Protein AF-A0A4Y2EJK3-F1 (afdb_monomer_lite)

Structure (mmCIF, N/CA/C/O backbone):
data_AF-A0A4Y2EJK3-F1
#
_entry.id   AF-A0A4Y2EJK3-F1
#
loop_
_atom_site.group_PDB
_atom_site.id
_atom_site.type_symbol
_atom_site.label_atom_id
_atom_site.label_alt_id
_atom_site.label_comp_id
_atom_site.label_asym_id
_atom_site.label_entity_id
_atom_site.label_seq_id
_atom_site.pdbx_PDB_ins_code
_atom_site.Cartn_x
_atom_site.Cartn_y
_atom_site.Cartn_z
_atom_site.occupancy
_atom_site.B_iso_or_equiv
_atom_site.auth_seq_id
_atom_site.auth_comp_id
_atom_site.auth_asym_id
_atom_site.auth_atom_id
_atom_site.pdbx_PDB_model_num
ATOM 1 N N . MET A 1 1 ? -15.244 -7.567 -2.218 1.00 48.88 1 MET A N 1
ATOM 2 C CA . MET A 1 1 ? -15.598 -6.592 -1.163 1.00 48.88 1 MET A CA 1
ATOM 3 C C . MET A 1 1 ? -14.413 -6.536 -0.211 1.00 48.88 1 MET A C 1
ATOM 5 O O . MET A 1 1 ? -14.140 -7.536 0.441 1.00 48.88 1 MET A O 1
ATOM 9 N N . ASP A 1 2 ? -13.637 -5.450 -0.197 1.00 51.59 2 ASP A N 1
ATOM 10 C CA . ASP A 1 2 ? -12.445 -5.372 0.660 1.00 51.59 2 ASP A CA 1
ATOM 11 C C . ASP A 1 2 ? -12.886 -5.246 2.121 1.00 51.59 2 ASP A C 1
ATOM 13 O O . ASP A 1 2 ? -13.127 -4.142 2.611 1.00 51.59 2 ASP A O 1
ATOM 17 N N . SER A 1 3 ? -12.986 -6.385 2.815 1.00 60.62 3 SER A N 1
ATOM 18 C CA . SER A 1 3 ? -13.378 -6.504 4.231 1.00 60.62 3 SER A CA 1
ATOM 19 C C . SER A 1 3 ? -12.653 -5.485 5.134 1.00 60.62 3 SER A C 1
ATOM 21 O O . SER A 1 3 ? -13.230 -4.924 6.064 1.00 60.62 3 SER A O 1
ATOM 23 N N . SER A 1 4 ? -11.418 -5.117 4.769 1.00 73.12 4 SER A N 1
ATOM 24 C CA . SER A 1 4 ? -10.610 -4.111 5.465 1.00 73.12 4 SER A CA 1
ATOM 25 C C . SER A 1 4 ? -11.166 -2.679 5.408 1.00 73.12 4 SER A C 1
ATOM 27 O O . SER A 1 4 ? -11.027 -1.959 6.391 1.00 73.12 4 SER A O 1
ATOM 29 N N . ARG A 1 5 ? -11.777 -2.229 4.300 1.00 77.31 5 ARG A N 1
ATOM 30 C CA . ARG A 1 5 ? -12.262 -0.834 4.174 1.00 77.31 5 ARG A CA 1
ATOM 31 C C . ARG A 1 5 ? -13.578 -0.627 4.918 1.00 77.31 5 ARG A C 1
ATOM 33 O O . ARG A 1 5 ? -13.772 0.407 5.552 1.00 77.31 5 ARG A O 1
ATOM 40 N N . SER A 1 6 ? -14.467 -1.618 4.871 1.00 82.44 6 SER A N 1
ATOM 41 C CA . SER A 1 6 ? -15.733 -1.591 5.611 1.00 82.44 6 SER A CA 1
ATOM 42 C C . SER A 1 6 ? -15.494 -1.624 7.121 1.00 82.44 6 SER A C 1
ATOM 44 O O . SER A 1 6 ? -16.088 -0.828 7.845 1.00 82.44 6 SER A O 1
ATOM 46 N N . ALA A 1 7 ? -14.553 -2.456 7.584 1.00 81.38 7 ALA A N 1
ATOM 47 C CA . ALA A 1 7 ? -14.157 -2.502 8.990 1.00 81.38 7 ALA A CA 1
ATOM 48 C C . ALA A 1 7 ? -13.570 -1.164 9.478 1.00 81.38 7 ALA A C 1
ATOM 50 O O . ALA A 1 7 ? -13.957 -0.673 10.534 1.00 81.38 7 ALA A O 1
ATOM 51 N N . GLN A 1 8 ? -12.700 -0.520 8.688 1.00 82.75 8 GLN A N 1
ATOM 52 C CA . GLN A 1 8 ? -12.149 0.798 9.036 1.00 82.75 8 GLN A CA 1
ATOM 53 C C . GLN A 1 8 ? -13.240 1.871 9.164 1.00 82.75 8 GLN A C 1
ATOM 55 O O . GLN A 1 8 ? -13.207 2.670 10.098 1.00 82.75 8 GLN A O 1
ATOM 60 N N . ARG A 1 9 ? -14.232 1.881 8.264 1.00 86.81 9 ARG A N 1
ATOM 61 C CA . ARG A 1 9 ? -15.357 2.831 8.339 1.00 86.81 9 ARG A CA 1
ATOM 62 C C . ARG A 1 9 ? -16.212 2.605 9.584 1.00 86.81 9 ARG A C 1
ATOM 64 O O . ARG A 1 9 ? -16.588 3.588 10.215 1.00 86.81 9 ARG A O 1
ATOM 71 N N . ALA A 1 10 ? -16.466 1.350 9.956 1.00 88.50 10 ALA A N 1
ATOM 72 C CA . ALA A 1 10 ? -17.215 1.019 11.167 1.00 88.50 10 ALA A CA 1
ATOM 73 C C . ALA A 1 10 ? -16.497 1.513 12.437 1.00 88.50 10 ALA A C 1
ATOM 75 O O . ALA A 1 10 ? -17.119 2.142 13.287 1.00 88.50 10 ALA A O 1
ATOM 76 N N . VAL A 1 11 ? -15.175 1.321 12.526 1.00 84.06 11 VAL A N 1
ATOM 77 C CA . VAL A 1 11 ? -14.361 1.800 13.660 1.00 84.06 11 VAL A CA 1
ATOM 78 C C . VAL A 1 11 ? -14.355 3.328 13.748 1.00 84.06 11 VAL A C 1
ATOM 80 O O . VAL A 1 11 ? -14.522 3.885 14.829 1.00 84.06 11 VAL A O 1
ATOM 83 N N . ILE A 1 12 ? -14.221 4.028 12.617 1.00 88.62 12 ILE A N 1
ATOM 84 C CA . ILE A 1 12 ? -14.267 5.500 12.592 1.00 88.62 12 ILE A CA 1
ATOM 85 C C . ILE A 1 12 ? -15.646 6.015 13.029 1.00 88.62 12 ILE A C 1
ATOM 87 O O . ILE A 1 12 ? -15.726 6.990 13.774 1.00 88.62 12 ILE A O 1
ATOM 91 N N . GLN A 1 13 ? -16.729 5.373 12.580 1.00 92.44 13 GLN A N 1
ATOM 92 C CA . GLN A 1 13 ? -18.092 5.736 12.980 1.00 92.44 13 GLN A CA 1
ATOM 93 C C . GLN A 1 13 ? -18.332 5.504 14.475 1.00 92.44 13 GLN A C 1
ATOM 95 O O . GLN A 1 13 ? -18.909 6.370 15.124 1.00 92.44 13 GLN A O 1
ATOM 100 N N . PHE A 1 14 ? -17.843 4.387 15.016 1.00 91.19 14 PHE A N 1
ATOM 101 C CA . PHE A 1 14 ? -17.929 4.063 16.438 1.00 91.19 14 PHE A CA 1
ATOM 102 C C . PHE A 1 14 ? -17.204 5.098 17.309 1.00 91.19 14 PHE A C 1
ATOM 104 O O . PHE A 1 14 ? -17.820 5.707 18.176 1.00 91.19 14 PHE A O 1
ATOM 111 N N . LEU A 1 15 ? -15.933 5.389 17.015 1.00 87.31 15 LEU A N 1
ATOM 112 C CA . LEU A 1 15 ? -15.144 6.352 17.795 1.00 87.31 15 LEU A CA 1
ATOM 113 C C . LEU A 1 15 ? -15.731 7.769 17.724 1.00 87.31 15 LEU A C 1
ATOM 115 O O . LEU A 1 15 ? -15.745 8.503 18.708 1.00 87.31 15 LEU A O 1
ATOM 119 N N . ARG A 1 16 ? -16.275 8.155 16.565 1.00 90.19 16 ARG A N 1
ATOM 120 C CA . ARG A 1 16 ? -16.970 9.437 16.423 1.00 90.19 16 ARG A CA 1
ATOM 121 C C . ARG A 1 16 ? -18.256 9.495 17.259 1.00 90.19 16 ARG A C 1
ATOM 123 O O . ARG A 1 16 ? -18.593 10.571 17.742 1.00 90.19 16 ARG A O 1
ATOM 130 N N . ALA A 1 17 ? -18.958 8.373 17.427 1.00 91.06 17 ALA A N 1
ATOM 131 C CA . ALA A 1 17 ? -20.147 8.274 18.276 1.00 91.06 17 ALA A CA 1
ATOM 132 C C . ALA A 1 17 ? -19.808 8.313 19.778 1.00 91.06 17 ALA A C 1
ATOM 134 O O . ALA A 1 17 ? -20.590 8.851 20.554 1.00 91.06 17 ALA A O 1
ATOM 135 N N . GLU A 1 18 ? -18.626 7.833 20.177 1.00 89.56 18 GLU A N 1
ATOM 136 C CA . GLU A 1 18 ? -18.089 7.987 21.541 1.00 89.56 18 GLU A CA 1
ATOM 137 C C . GLU A 1 18 ? -17.648 9.427 21.873 1.00 89.56 18 GLU A C 1
ATOM 139 O O . GLU A 1 18 ? -17.275 9.718 23.007 1.00 89.56 18 GLU A O 1
ATOM 144 N N . GLY A 1 19 ? -17.698 10.351 20.906 1.00 90.31 19 GLY A N 1
ATOM 145 C CA . GLY A 1 19 ? -17.304 11.749 21.098 1.00 90.31 19 GLY A CA 1
ATOM 146 C C . GLY A 1 19 ? -15.799 12.000 20.965 1.00 90.31 19 GLY A C 1
ATOM 147 O O . GLY A 1 19 ? -15.326 13.081 21.313 1.00 90.31 19 GLY A O 1
ATOM 148 N N . GLU A 1 20 ? -15.038 11.035 20.439 1.00 90.06 20 GLU A N 1
ATOM 149 C CA . GLU A 1 20 ? -13.602 11.193 20.205 1.00 90.06 20 GLU A CA 1
ATOM 150 C C . GLU A 1 20 ? -13.323 12.303 19.182 1.00 90.06 20 GLU A C 1
ATOM 152 O O . GLU A 1 20 ? -13.929 12.386 18.107 1.00 90.06 20 GLU A O 1
ATOM 157 N N . HIS A 1 21 ? -12.338 13.147 19.487 1.00 93.31 21 HIS A N 1
ATOM 158 C CA . HIS A 1 21 ? -11.915 14.199 18.572 1.00 93.31 21 HIS A CA 1
ATOM 159 C C . HIS A 1 21 ? -11.183 13.604 17.358 1.00 93.31 21 HIS A C 1
ATOM 161 O O . HIS A 1 21 ? -10.425 12.637 17.474 1.00 93.31 21 HIS A O 1
ATOM 167 N N . ALA A 1 22 ? -11.333 14.224 16.183 1.00 88.06 22 ALA A N 1
ATOM 168 C CA . ALA A 1 22 ? -10.779 13.716 14.923 1.00 88.06 22 ALA A CA 1
ATOM 169 C C . ALA A 1 22 ? -9.260 13.445 14.976 1.00 88.06 22 ALA A C 1
ATOM 171 O O . ALA A 1 22 ? -8.772 12.487 14.374 1.00 88.06 22 ALA A O 1
ATOM 172 N N . SER A 1 23 ? -8.510 14.248 15.739 1.00 90.06 23 SER A N 1
ATOM 173 C CA . SER A 1 23 ? -7.068 14.054 15.947 1.00 90.06 23 SER A CA 1
ATOM 174 C C . SER A 1 23 ? -6.735 12.777 16.726 1.00 90.06 23 SER A C 1
ATOM 176 O O . SER A 1 23 ? -5.717 12.139 16.450 1.00 90.06 23 SER A O 1
ATOM 178 N N . HIS A 1 24 ? -7.587 12.372 17.669 1.00 89.06 24 HIS A N 1
ATOM 179 C CA . HIS A 1 24 ? -7.398 11.150 18.446 1.00 89.06 24 HIS A CA 1
ATOM 180 C C . HIS A 1 24 ? -7.779 9.910 17.629 1.00 89.06 24 HIS A C 1
ATOM 182 O O . HIS A 1 24 ? -7.039 8.925 17.624 1.00 89.06 24 HIS A O 1
ATOM 188 N N . ILE A 1 25 ? -8.849 10.013 16.832 1.00 89.44 25 ILE A N 1
ATOM 189 C CA . ILE A 1 25 ? -9.244 8.983 15.861 1.00 89.44 25 ILE A CA 1
ATOM 190 C C . ILE A 1 25 ? -8.111 8.741 14.854 1.00 89.44 25 ILE A C 1
ATOM 192 O O . ILE A 1 25 ? -7.734 7.595 14.619 1.00 89.44 25 ILE A O 1
ATOM 196 N N . TYR A 1 26 ? -7.508 9.802 14.304 1.00 87.44 26 TYR A N 1
ATOM 197 C CA . TYR A 1 26 ? -6.370 9.677 13.387 1.00 87.44 26 TYR A CA 1
ATOM 198 C C . TYR A 1 26 ? -5.171 8.968 14.031 1.00 87.44 26 TYR A C 1
ATOM 200 O O . TYR A 1 26 ? -4.577 8.089 13.407 1.00 87.44 26 TYR A O 1
ATOM 208 N N . ARG A 1 27 ? -4.837 9.298 15.287 1.00 89.44 27 ARG A N 1
ATOM 209 C CA . ARG A 1 27 ? -3.726 8.667 16.017 1.00 89.44 27 ARG A CA 1
ATOM 210 C C . ARG A 1 27 ? -3.943 7.160 16.188 1.00 89.44 27 ARG A C 1
ATOM 212 O O .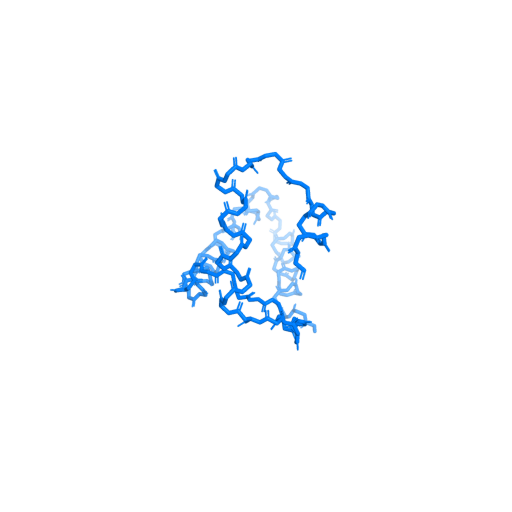 ARG A 1 27 ? -3.087 6.383 15.774 1.00 89.44 27 ARG A O 1
ATOM 219 N N . ARG A 1 28 ? -5.119 6.752 16.678 1.00 84.62 28 ARG A N 1
ATOM 220 C CA . ARG A 1 28 ? -5.479 5.333 16.851 1.00 84.62 28 ARG A CA 1
ATOM 221 C C . ARG A 1 28 ? -5.521 4.576 15.524 1.00 84.62 28 ARG A C 1
ATOM 223 O O . ARG A 1 28 ? -5.011 3.466 15.414 1.00 84.62 28 ARG A O 1
ATOM 230 N N . MET A 1 29 ? -6.079 5.188 14.480 1.00 85.81 29 MET A N 1
ATOM 231 C CA . MET A 1 29 ? -6.114 4.578 13.148 1.00 85.81 29 MET A CA 1
ATOM 232 C C . MET A 1 29 ? -4.710 4.395 12.563 1.00 85.81 29 MET A C 1
ATOM 234 O O . MET A 1 29 ? -4.435 3.374 11.927 1.00 85.81 29 MET A O 1
ATOM 238 N N . LYS A 1 30 ? -3.810 5.357 12.789 1.00 81.88 30 LYS A N 1
ATOM 239 C CA . LYS A 1 30 ? -2.415 5.298 12.346 1.00 81.88 30 LYS A CA 1
ATOM 240 C C . LYS A 1 30 ? -1.653 4.164 13.038 1.00 81.88 30 LYS A C 1
ATOM 242 O O . LYS A 1 30 ? -0.955 3.418 12.357 1.00 81.88 30 LYS A O 1
ATOM 247 N N . GLU A 1 31 ? -1.848 3.982 14.341 1.00 80.06 31 GLU A N 1
ATOM 248 C CA . GLU A 1 31 ? -1.242 2.892 15.122 1.00 80.06 31 GLU A CA 1
ATOM 249 C C . GLU A 1 31 ? -1.687 1.500 14.662 1.00 80.06 31 GLU A C 1
ATOM 251 O O . GLU A 1 31 ? -0.882 0.580 14.656 1.00 80.06 31 GLU A O 1
ATOM 256 N N . VAL A 1 32 ? -2.934 1.331 14.216 1.00 74.69 32 VAL A N 1
ATOM 257 C CA . VAL A 1 32 ? -3.424 0.037 13.698 1.00 74.69 32 VAL A CA 1
ATOM 258 C C . VAL A 1 32 ? -3.005 -0.194 12.241 1.00 74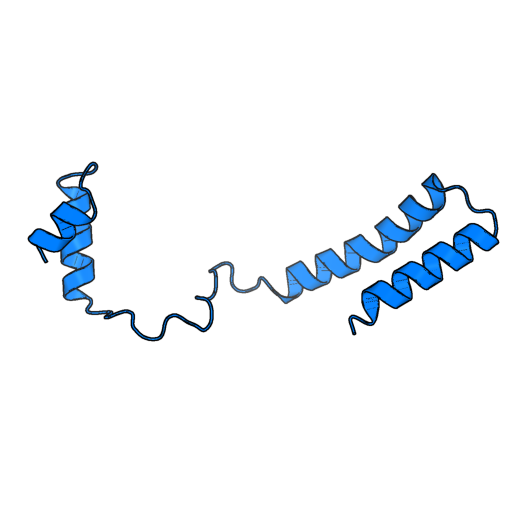.69 32 VAL A C 1
ATOM 260 O O . VAL A 1 32 ? -2.825 -1.331 11.798 1.00 74.69 32 VAL A O 1
ATOM 263 N N . THR A 1 33 ? -2.849 0.882 11.470 1.00 73.12 33 THR A N 1
ATOM 264 C CA . THR A 1 33 ? -2.548 0.787 10.037 1.00 73.12 33 THR A CA 1
ATOM 265 C C . THR A 1 33 ? -1.062 0.559 9.784 1.00 73.12 33 THR A C 1
ATOM 267 O O . THR A 1 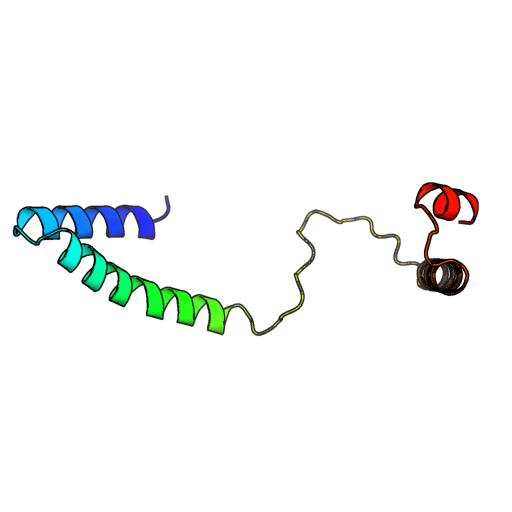33 ? -0.739 -0.285 8.953 1.00 73.12 33 THR A O 1
ATOM 270 N N . ILE A 1 34 ? -0.166 1.250 10.502 1.00 71.50 34 ILE A N 1
ATOM 271 C CA . ILE A 1 34 ? 1.287 1.195 10.262 1.00 71.50 34 ILE A CA 1
ATOM 272 C C . ILE A 1 34 ? 1.865 -0.214 10.448 1.00 71.50 34 ILE A C 1
ATOM 274 O O . ILE A 1 34 ? 2.442 -0.708 9.488 1.00 71.50 34 ILE A O 1
ATOM 278 N N . PRO A 1 35 ? 1.677 -0.920 11.578 1.00 75.69 35 PRO A N 1
ATOM 279 C CA . PRO A 1 35 ? 2.276 -2.239 11.783 1.00 75.69 35 PRO A CA 1
ATOM 280 C C . PRO A 1 35 ? 1.760 -3.263 10.775 1.00 75.69 35 PRO A C 1
ATOM 282 O O . PRO A 1 35 ? 2.519 -4.074 10.261 1.00 75.69 35 PRO A O 1
ATOM 285 N N . LYS A 1 36 ? 0.472 -3.187 10.422 1.00 71.00 36 LYS A N 1
ATOM 286 C CA . LYS A 1 36 ? -0.135 -4.060 9.413 1.00 71.00 36 LYS A CA 1
ATOM 287 C C . LYS A 1 36 ? 0.399 -3.779 8.007 1.00 71.00 36 LYS A C 1
ATOM 289 O O . LYS A 1 36 ? 0.515 -4.703 7.204 1.00 71.00 36 LYS A O 1
ATOM 294 N N . TRP A 1 37 ? 0.706 -2.520 7.696 1.00 70.56 37 TRP A N 1
ATOM 295 C CA . TRP A 1 37 ? 1.360 -2.136 6.447 1.00 70.56 37 TRP A CA 1
ATOM 296 C C . TRP A 1 37 ? 2.831 -2.558 6.430 1.00 70.56 37 TRP A C 1
ATOM 298 O O . TRP A 1 37 ? 3.249 -3.183 5.462 1.00 70.56 37 TRP A O 1
ATOM 308 N N . CYS A 1 38 ? 3.576 -2.299 7.508 1.00 73.94 38 CYS A N 1
ATOM 309 C CA . CYS A 1 38 ? 4.967 -2.716 7.693 1.00 73.94 38 CYS A CA 1
ATOM 310 C C . CYS A 1 38 ? 5.106 -4.231 7.565 1.00 73.94 38 CYS A C 1
ATOM 312 O O . CYS A 1 38 ? 5.892 -4.698 6.756 1.00 73.94 38 CYS A O 1
ATOM 314 N N . GLN A 1 39 ? 4.259 -5.002 8.246 1.00 71.56 39 GLN A N 1
ATOM 315 C CA . GLN A 1 39 ? 4.265 -6.455 8.147 1.00 71.56 39 GLN A CA 1
ATOM 316 C C . GLN A 1 39 ? 3.969 -6.919 6.718 1.00 71.56 39 GLN A C 1
ATOM 318 O O . GLN A 1 39 ? 4.668 -7.776 6.194 1.00 71.56 39 GLN A O 1
ATOM 323 N N . ARG A 1 40 ? 2.968 -6.350 6.035 1.00 67.94 40 ARG A N 1
ATOM 324 C CA . ARG A 1 40 ? 2.689 -6.697 4.627 1.00 67.94 40 ARG A CA 1
ATOM 325 C C . ARG A 1 40 ? 3.851 -6.360 3.699 1.00 67.94 40 ARG A C 1
ATOM 327 O O . ARG A 1 40 ? 4.123 -7.130 2.784 1.00 67.94 40 ARG A O 1
ATOM 334 N N . TYR A 1 41 ? 4.510 -5.234 3.942 1.00 63.88 41 TYR A N 1
ATOM 335 C CA . TYR A 1 41 ? 5.698 -4.821 3.211 1.00 63.88 41 TYR A CA 1
ATOM 336 C C . TYR A 1 41 ? 6.853 -5.806 3.452 1.00 63.88 41 TYR A C 1
ATOM 338 O O . TYR A 1 41 ? 7.408 -6.339 2.499 1.00 63.88 41 TYR A O 1
ATOM 346 N N . GLU A 1 42 ? 7.138 -6.147 4.708 1.00 70.81 42 GLU A N 1
ATOM 347 C CA . GLU A 1 42 ? 8.184 -7.099 5.105 1.00 70.81 42 GLU A CA 1
ATOM 348 C C . GLU A 1 42 ? 7.925 -8.522 4.586 1.00 70.81 42 GLU A C 1
ATOM 350 O O . GLU A 1 42 ? 8.841 -9.182 4.104 1.00 70.81 42 GLU A O 1
ATOM 355 N N . THR A 1 43 ? 6.673 -8.993 4.619 1.00 69.94 43 THR A N 1
ATOM 356 C CA . THR A 1 43 ? 6.319 -10.362 4.192 1.00 69.94 43 THR A CA 1
ATOM 357 C C . THR A 1 43 ? 6.237 -10.503 2.662 1.00 69.94 43 THR A C 1
ATOM 359 O O . THR A 1 43 ? 6.281 -11.616 2.146 1.00 69.94 43 THR A O 1
ATOM 362 N N . GLY A 1 44 ? 6.098 -9.394 1.923 1.00 63.97 44 GLY A N 1
ATOM 363 C CA . GLY A 1 44 ? 5.931 -9.369 0.463 1.00 63.97 44 GLY A CA 1
ATOM 364 C C . GLY A 1 44 ? 7.175 -8.971 -0.342 1.00 63.97 44 GLY A C 1
ATOM 365 O O . GLY A 1 44 ? 7.199 -9.208 -1.546 1.00 63.97 44 GLY A O 1
ATOM 366 N N . HIS A 1 45 ? 8.211 -8.403 0.289 1.00 60.03 45 HIS A N 1
ATOM 367 C CA . HIS A 1 45 ? 9.401 -7.855 -0.390 1.00 60.03 45 HIS A CA 1
ATOM 368 C C . HIS A 1 45 ? 10.697 -8.662 -0.195 1.00 60.03 45 HIS A C 1
ATOM 370 O O . HIS A 1 45 ? 11.793 -8.110 -0.248 1.00 60.03 45 HIS A O 1
ATOM 376 N N . VAL A 1 46 ? 10.623 -9.990 -0.059 1.00 57.84 46 VAL A N 1
ATOM 377 C CA . VAL A 1 46 ? 11.843 -10.829 -0.125 1.00 57.84 46 VAL A CA 1
ATOM 378 C C . VAL A 1 46 ? 12.462 -10.817 -1.538 1.00 57.84 46 VAL A C 1
ATOM 380 O O . VAL A 1 46 ? 13.620 -11.177 -1.723 1.00 57.84 46 VAL A O 1
ATOM 383 N N . ASN A 1 47 ? 11.720 -10.349 -2.549 1.00 61.69 47 ASN A N 1
ATOM 384 C CA . ASN A 1 47 ? 12.210 -10.169 -3.909 1.00 61.69 47 ASN A CA 1
ATOM 385 C C . ASN A 1 47 ? 12.002 -8.708 -4.345 1.00 61.69 47 ASN A C 1
ATOM 387 O O . ASN A 1 47 ? 10.894 -8.293 -4.664 1.00 61.69 47 ASN A O 1
ATOM 391 N N . ILE A 1 48 ? 13.079 -7.919 -4.310 1.00 57.66 48 ILE A N 1
ATOM 392 C CA . ILE A 1 48 ? 13.115 -6.486 -4.673 1.00 57.66 48 ILE A CA 1
ATOM 393 C C . ILE A 1 48 ? 12.984 -6.279 -6.195 1.00 57.66 48 ILE A C 1
ATOM 395 O O . ILE A 1 48 ? 12.821 -5.158 -6.667 1.00 57.66 48 ILE A O 1
ATOM 399 N N . LYS A 1 49 ? 13.047 -7.351 -6.990 1.00 69.12 49 LYS A N 1
ATOM 400 C CA . LYS A 1 49 ? 12.819 -7.265 -8.432 1.00 69.12 49 LYS A CA 1
ATOM 401 C C . LYS A 1 49 ? 11.323 -7.237 -8.717 1.00 69.12 49 LYS A C 1
ATOM 403 O O . LYS A 1 49 ? 10.608 -8.156 -8.321 1.00 69.12 49 LYS A O 1
ATOM 408 N N . ASP A 1 50 ? 10.888 -6.214 -9.447 1.00 65.81 50 ASP A N 1
ATOM 409 C CA . ASP A 1 50 ? 9.531 -6.128 -9.972 1.00 65.81 50 ASP A CA 1
ATOM 410 C C . ASP A 1 50 ? 9.221 -7.391 -10.781 1.00 65.81 50 ASP A C 1
ATOM 412 O O . ASP A 1 50 ? 9.889 -7.706 -11.771 1.00 65.81 50 ASP A O 1
ATOM 416 N N . TRP A 1 51 ? 8.220 -8.150 -10.336 1.00 61.75 51 TRP A N 1
ATOM 417 C CA . TRP A 1 51 ? 7.702 -9.259 -11.122 1.00 61.75 51 TRP A CA 1
ATOM 418 C C . TRP A 1 51 ? 7.110 -8.683 -12.413 1.00 61.75 51 TRP A C 1
ATOM 420 O O . TRP A 1 51 ? 6.315 -7.738 -12.333 1.00 61.75 51 TRP A O 1
ATOM 430 N N . PRO A 1 52 ? 7.455 -9.211 -13.601 1.00 60.44 52 PRO A N 1
ATOM 431 C CA . PRO A 1 52 ? 6.854 -8.723 -14.828 1.00 60.44 52 PRO A CA 1
ATOM 432 C C . PRO A 1 52 ? 5.337 -8.940 -14.737 1.00 60.44 52 PRO A C 1
ATOM 434 O O . PRO A 1 52 ? 4.893 -10.032 -14.366 1.00 60.44 52 PRO A O 1
ATOM 437 N N . PRO A 1 53 ? 4.515 -7.921 -15.032 1.00 62.53 53 PRO A N 1
ATOM 438 C CA . PRO A 1 53 ? 3.070 -8.058 -14.958 1.00 62.53 53 PRO A CA 1
ATOM 439 C C . PRO A 1 53 ? 2.618 -9.242 -15.829 1.00 62.53 53 PRO A C 1
ATOM 441 O O . PRO A 1 53 ? 3.212 -9.473 -16.888 1.00 62.53 53 PRO A O 1
ATOM 444 N N . PRO A 1 54 ? 1.571 -9.988 -15.425 1.00 61.34 54 PRO A N 1
ATOM 445 C CA . PRO A 1 54 ? 1.178 -11.277 -16.015 1.00 61.34 54 PRO A CA 1
ATOM 446 C C . PRO A 1 54 ? 0.676 -11.220 -17.479 1.00 61.34 54 PRO A C 1
ATOM 448 O O . PRO A 1 54 ? 0.009 -12.138 -17.943 1.00 61.34 54 PRO A O 1
ATOM 451 N N . GLY A 1 55 ? 0.997 -10.160 -18.227 1.00 63.88 55 GLY A N 1
ATOM 452 C CA . GLY A 1 55 ? 0.596 -9.917 -19.612 1.00 63.88 55 GLY A CA 1
ATOM 453 C C . GLY A 1 55 ? 1.732 -9.824 -20.642 1.00 63.88 55 GLY A C 1
ATOM 454 O O . GLY A 1 55 ? 1.446 -9.524 -21.796 1.00 63.88 55 GLY A O 1
ATOM 455 N N . GLN A 1 56 ? 3.003 -10.073 -20.301 1.00 60.06 56 GLN A N 1
ATOM 456 C CA . GLN A 1 56 ? 4.101 -10.065 -21.289 1.00 60.06 56 GLN A CA 1
ATOM 457 C C . GLN A 1 56 ? 4.434 -11.476 -21.798 1.00 60.06 56 GLN A C 1
ATOM 459 O O . GLN A 1 56 ? 5.478 -12.045 -21.504 1.00 60.06 56 GLN A O 1
ATOM 464 N N . SER A 1 57 ? 3.538 -12.046 -22.605 1.00 54.56 57 SER A N 1
ATOM 465 C CA . SER A 1 57 ? 3.689 -13.396 -23.179 1.00 54.56 57 SER A CA 1
ATOM 466 C C . SER A 1 57 ? 4.550 -13.460 -24.455 1.00 54.56 57 SER A C 1
ATOM 468 O O . SER A 1 57 ? 4.540 -14.477 -25.151 1.00 54.56 57 SER A O 1
ATOM 470 N N . ARG A 1 58 ? 5.297 -12.413 -24.825 1.00 62.81 58 ARG A N 1
ATOM 471 C CA . ARG A 1 58 ? 6.184 -12.509 -25.998 1.00 62.81 58 ARG A CA 1
ATOM 472 C C . ARG A 1 58 ? 7.386 -11.577 -25.927 1.00 62.81 58 ARG A C 1
ATOM 474 O O . ARG A 1 58 ? 7.579 -10.726 -26.787 1.00 62.81 58 ARG A O 1
ATOM 481 N N . VAL A 1 59 ? 8.211 -11.756 -24.903 1.00 60.44 59 VAL A N 1
ATOM 482 C CA . VAL A 1 59 ? 9.599 -11.298 -24.985 1.00 60.44 59 VAL A CA 1
ATOM 483 C C . VAL A 1 59 ? 10.329 -12.333 -25.838 1.00 60.44 59 VAL A C 1
ATOM 485 O O . VAL A 1 59 ? 10.468 -13.485 -25.436 1.00 60.44 59 VAL A O 1
ATOM 488 N N . VAL A 1 60 ? 10.720 -11.960 -27.058 1.00 60.47 60 VAL A N 1
ATOM 489 C CA . VAL A 1 60 ? 11.675 -12.748 -27.847 1.00 60.47 60 VAL A CA 1
ATOM 490 C C . VAL A 1 60 ? 13.024 -12.576 -27.158 1.00 60.47 60 VAL A C 1
ATOM 492 O O . VAL A 1 60 ? 13.790 -11.669 -27.465 1.00 60.47 60 VAL A O 1
ATOM 495 N N . THR A 1 61 ? 13.272 -13.398 -26.142 1.00 63.97 61 THR A N 1
ATOM 496 C CA . THR A 1 61 ? 14.497 -13.374 -25.338 1.00 63.97 61 THR A CA 1
ATOM 497 C C . THR A 1 61 ? 15.616 -14.112 -26.075 1.00 63.97 61 THR A C 1
ATOM 499 O O . THR A 1 61 ? 16.177 -15.080 -25.570 1.00 63.97 61 THR A O 1
ATOM 502 N N . ASN A 1 62 ? 15.937 -13.689 -27.299 1.00 76.06 62 ASN A N 1
ATOM 503 C CA . ASN A 1 62 ? 17.150 -14.154 -27.962 1.00 76.06 62 ASN A CA 1
ATOM 504 C C . ASN A 1 62 ? 18.321 -13.397 -27.330 1.00 76.06 62 ASN A C 1
ATOM 506 O O . ASN A 1 62 ? 18.471 -12.192 -27.526 1.00 76.06 62 ASN A O 1
ATOM 510 N N . SER A 1 63 ? 19.135 -14.097 -26.538 1.00 75.38 63 SER A N 1
ATOM 511 C CA . SER A 1 63 ? 20.294 -13.521 -25.841 1.00 75.38 63 SER A CA 1
ATOM 512 C C . SER A 1 63 ? 21.254 -12.802 -26.794 1.00 75.38 63 SER A C 1
ATOM 514 O O . SER A 1 63 ? 21.780 -11.754 -26.438 1.00 75.38 63 SER A O 1
ATOM 516 N N . ALA A 1 64 ? 21.400 -13.308 -28.022 1.00 80.00 64 ALA A N 1
ATOM 517 C CA . ALA A 1 64 ? 22.171 -12.666 -29.084 1.00 80.00 64 ALA A CA 1
ATOM 518 C C . ALA A 1 64 ? 21.657 -11.251 -29.405 1.00 80.00 64 ALA A C 1
ATOM 520 O O . ALA A 1 64 ? 22.435 -10.305 -29.406 1.00 80.00 64 ALA A O 1
ATOM 521 N N . THR A 1 65 ? 20.343 -11.086 -29.585 1.00 81.56 65 THR A N 1
ATOM 522 C CA . THR A 1 65 ? 19.717 -9.790 -29.891 1.00 81.56 65 THR A CA 1
ATOM 523 C C . THR A 1 65 ? 19.877 -8.796 -28.737 1.00 81.56 65 THR A C 1
ATOM 525 O O . THR A 1 65 ? 20.112 -7.616 -28.972 1.00 81.56 65 THR A 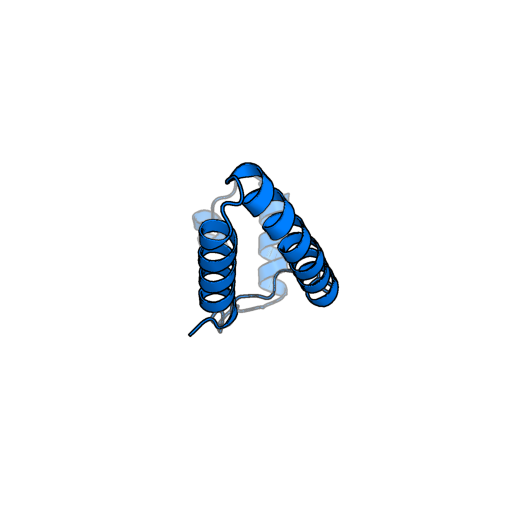O 1
ATOM 528 N N . ILE A 1 66 ? 19.811 -9.264 -27.483 1.00 84.12 66 ILE A N 1
ATOM 529 C CA . ILE A 1 66 ? 20.037 -8.415 -26.299 1.00 84.12 66 ILE A CA 1
ATOM 530 C C . ILE A 1 66 ? 21.487 -7.915 -26.259 1.00 84.12 66 ILE A C 1
ATOM 532 O O . ILE A 1 66 ? 21.712 -6.732 -26.010 1.00 84.12 66 ILE A O 1
ATOM 536 N N . SER A 1 67 ? 22.464 -8.784 -26.537 1.00 87.50 67 SER A N 1
ATOM 537 C CA . SER A 1 67 ? 23.878 -8.395 -26.588 1.00 87.50 67 SER A CA 1
ATOM 538 C C . SER A 1 67 ? 24.171 -7.389 -27.703 1.00 87.50 67 SER A C 1
ATOM 540 O O . SER A 1 67 ? 24.893 -6.427 -27.459 1.00 87.50 67 SER A O 1
ATOM 542 N N . THR A 1 68 ? 23.575 -7.553 -28.888 1.00 85.81 68 THR A N 1
ATOM 543 C CA . THR A 1 68 ? 23.727 -6.598 -30.000 1.00 85.81 68 THR A CA 1
ATOM 544 C C . THR A 1 68 ? 23.174 -5.217 -29.641 1.00 85.81 68 THR A C 1
ATOM 546 O O . THR A 1 68 ? 23.824 -4.204 -29.887 1.00 85.81 68 THR A O 1
ATOM 549 N N . VAL A 1 69 ? 22.006 -5.159 -28.992 1.00 87.31 69 VAL A N 1
ATOM 550 C CA . VAL A 1 69 ? 21.432 -3.888 -28.516 1.00 87.31 69 VAL A CA 1
ATOM 551 C C . VAL A 1 69 ? 22.313 -3.227 -27.458 1.00 87.31 69 VAL A C 1
ATOM 553 O O . VAL A 1 69 ? 22.514 -2.014 -27.506 1.00 87.31 69 VAL A O 1
ATOM 556 N N . ASP A 1 70 ? 22.851 -4.003 -26.516 1.00 87.44 70 ASP A N 1
ATOM 557 C CA . ASP A 1 70 ? 23.730 -3.474 -25.468 1.00 87.44 70 ASP A CA 1
ATOM 558 C C . ASP A 1 70 ? 25.017 -2.877 -26.059 1.00 87.44 70 ASP A C 1
ATOM 560 O O . ASP A 1 70 ? 25.450 -1.792 -25.665 1.00 87.44 70 ASP A O 1
ATOM 564 N N . GLU A 1 71 ? 25.593 -3.523 -27.075 1.00 90.56 71 GLU A N 1
ATOM 565 C CA . GLU A 1 71 ? 26.762 -3.008 -27.787 1.00 90.56 71 GLU A CA 1
ATOM 566 C C . GLU A 1 71 ? 26.465 -1.692 -28.526 1.00 90.56 71 GLU A C 1
ATOM 568 O O . GLU A 1 71 ? 27.229 -0.731 -28.392 1.00 90.56 71 GLU A O 1
ATOM 573 N N . LEU A 1 72 ? 25.317 -1.591 -29.206 1.00 89.75 72 LEU A N 1
ATOM 574 C CA . LEU A 1 72 ? 24.881 -0.360 -29.878 1.00 89.75 72 LEU A CA 1
ATOM 575 C C . LEU A 1 72 ? 24.695 0.808 -28.895 1.00 89.75 72 LEU A C 1
ATOM 577 O O . LEU A 1 72 ? 25.114 1.932 -29.180 1.00 89.75 72 LEU A O 1
ATOM 581 N N . ILE A 1 73 ? 24.143 0.549 -27.705 1.00 88.62 73 ILE A N 1
ATOM 582 C CA . ILE A 1 73 ? 23.993 1.562 -26.644 1.00 88.62 73 ILE A CA 1
ATOM 583 C C . ILE A 1 73 ? 25.360 1.996 -26.094 1.00 88.62 73 ILE A C 1
ATOM 585 O O . ILE A 1 73 ? 25.570 3.177 -25.790 1.00 88.62 73 ILE A O 1
ATOM 589 N N . ARG A 1 74 ? 26.312 1.062 -25.965 1.00 89.56 74 ARG A N 1
ATOM 590 C CA . ARG A 1 74 ? 27.678 1.370 -25.510 1.00 89.56 74 ARG A CA 1
ATOM 591 C C . ARG A 1 74 ? 28.443 2.223 -26.517 1.00 89.56 74 ARG A C 1
ATOM 593 O O . ARG A 1 74 ? 29.201 3.093 -26.089 1.00 89.56 74 ARG A O 1
ATOM 600 N N . GLN A 1 75 ? 28.235 1.998 -27.812 1.00 87.44 75 GLN A N 1
ATOM 601 C CA . GLN A 1 75 ? 28.852 2.781 -28.884 1.00 87.44 75 GLN A CA 1
ATOM 602 C C . GLN A 1 75 ? 28.190 4.158 -29.046 1.00 87.44 75 GLN A C 1
ATOM 604 O O . GLN A 1 75 ? 28.887 5.161 -29.203 1.00 87.44 75 GLN A O 1
ATOM 609 N N . ASN A 1 76 ? 26.858 4.236 -28.941 1.00 86.12 76 ASN A N 1
ATOM 610 C CA . ASN A 1 76 ? 26.109 5.484 -29.051 1.00 86.12 76 ASN A CA 1
ATOM 611 C C . ASN A 1 76 ? 25.020 5.599 -27.975 1.00 86.12 76 ASN A C 1
ATOM 613 O O . ASN A 1 76 ? 23.898 5.115 -28.111 1.00 86.12 76 ASN A O 1
ATOM 617 N N . ARG A 1 77 ? 25.327 6.359 -26.919 1.00 83.88 77 ARG A N 1
ATOM 618 C CA . ARG A 1 77 ? 24.418 6.567 -25.778 1.00 83.88 77 ARG A CA 1
ATOM 619 C C . ARG A 1 77 ? 23.161 7.387 -26.094 1.00 83.88 77 ARG A C 1
ATOM 621 O O . ARG A 1 77 ? 22.306 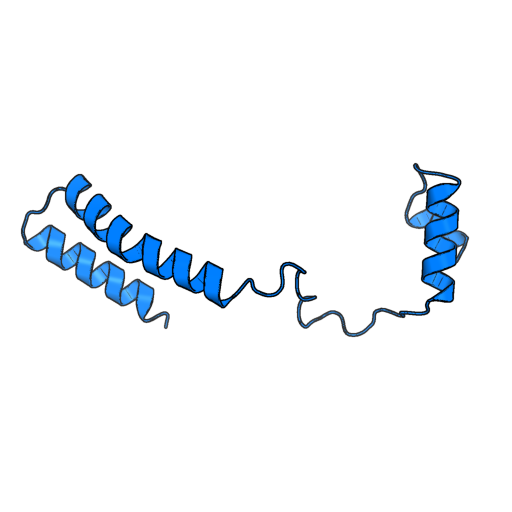7.516 -25.222 1.00 83.88 77 ARG A O 1
ATOM 628 N N . ARG A 1 78 ? 23.057 7.992 -27.283 1.00 89.88 78 ARG A N 1
ATOM 629 C CA . ARG A 1 78 ? 21.893 8.788 -27.720 1.00 89.88 78 ARG A CA 1
ATOM 630 C C . ARG A 1 78 ? 21.053 8.090 -28.795 1.00 89.88 78 ARG A C 1
ATOM 632 O O . ARG A 1 78 ? 20.231 8.748 -29.423 1.00 89.88 78 ARG A O 1
ATOM 639 N N . ILE A 1 79 ? 21.247 6.787 -28.994 1.00 87.38 79 ILE A N 1
ATOM 640 C CA . ILE A 1 79 ? 20.495 6.006 -29.976 1.00 87.38 79 ILE A CA 1
ATOM 641 C C . ILE A 1 79 ? 19.001 5.929 -29.621 1.00 87.38 79 ILE A C 1
ATOM 643 O O . ILE A 1 79 ? 18.613 5.777 -28.459 1.00 87.38 79 ILE A O 1
ATOM 647 N N . THR A 1 80 ? 18.149 6.053 -30.632 1.00 87.25 80 THR A N 1
ATOM 648 C CA . THR A 1 80 ? 16.691 5.983 -30.513 1.00 87.25 80 THR A CA 1
ATOM 649 C C . THR A 1 80 ? 16.169 4.595 -30.876 1.00 87.25 80 THR A C 1
ATOM 651 O O . THR A 1 80 ? 16.778 3.847 -31.636 1.00 87.25 80 THR A O 1
ATOM 654 N N . THR A 1 81 ? 14.980 4.241 -30.385 1.00 87.31 81 THR A N 1
ATOM 655 C CA . THR A 1 81 ? 14.355 2.934 -30.661 1.00 87.31 81 THR A CA 1
ATOM 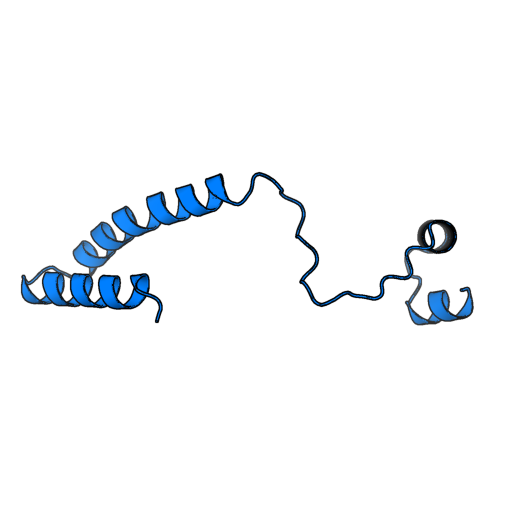656 C C . THR A 1 81 ? 14.136 2.671 -32.156 1.00 87.31 81 THR A C 1
ATOM 658 O O . THR A 1 81 ? 14.128 1.519 -32.573 1.00 87.31 81 THR A O 1
ATOM 661 N N . ARG A 1 82 ? 13.979 3.721 -32.977 1.00 86.38 82 ARG A N 1
ATOM 662 C CA . ARG A 1 82 ? 13.840 3.586 -34.437 1.00 86.38 82 ARG A CA 1
ATOM 663 C C . ARG A 1 82 ? 15.145 3.174 -35.105 1.00 86.38 82 ARG A C 1
ATOM 665 O O . ARG A 1 82 ? 15.109 2.358 -36.008 1.00 86.38 82 ARG A O 1
ATOM 672 N N . GLU A 1 83 ? 16.266 3.724 -34.653 1.00 84.75 83 GLU A N 1
ATOM 673 C CA . GLU A 1 83 ? 17.594 3.370 -35.161 1.00 84.75 83 GLU A CA 1
ATOM 674 C C . GLU A 1 83 ? 17.957 1.939 -34.752 1.00 84.75 83 GLU A C 1
ATOM 676 O O . GLU A 1 83 ? 18.424 1.169 -35.582 1.00 84.75 83 GLU A O 1
ATOM 681 N N . ILE A 1 84 ? 17.622 1.536 -33.520 1.00 85.44 84 ILE A N 1
ATOM 682 C CA . ILE A 1 84 ? 17.770 0.141 -33.073 1.00 85.44 84 ILE A CA 1
ATOM 683 C C . ILE A 1 84 ? 16.930 -0.810 -33.941 1.00 85.44 84 ILE A C 1
ATOM 685 O O . ILE A 1 84 ? 17.402 -1.878 -34.299 1.00 85.44 84 ILE A O 1
ATOM 689 N N . ALA A 1 85 ? 15.703 -0.429 -34.309 1.00 84.56 85 ALA A N 1
ATOM 690 C CA . ALA A 1 85 ? 14.831 -1.254 -35.152 1.00 84.56 85 ALA A CA 1
ATOM 691 C C . ALA A 1 85 ? 15.256 -1.328 -36.633 1.00 84.56 85 ALA A C 1
ATOM 693 O O . ALA A 1 85 ? 14.661 -2.092 -37.382 1.00 84.56 85 ALA A O 1
ATOM 694 N N . VAL A 1 86 ? 16.210 -0.500 -37.069 1.00 84.56 86 VAL A N 1
ATOM 695 C CA . VAL A 1 86 ? 16.805 -0.569 -38.415 1.00 84.56 86 VAL A CA 1
ATOM 696 C C . VAL A 1 86 ? 18.042 -1.470 -38.419 1.00 84.56 86 VAL A C 1
ATOM 698 O O . VAL A 1 86 ? 18.315 -2.117 -39.425 1.00 84.56 86 VAL A O 1
ATOM 701 N N . GLU A 1 87 ? 18.770 -1.510 -37.303 1.00 79.25 87 GLU A N 1
ATOM 702 C CA . GLU A 1 87 ? 20.004 -2.289 -37.145 1.00 79.25 87 GLU A CA 1
ATOM 703 C C . GLU A 1 87 ? 19.751 -3.753 -36.727 1.00 79.25 87 GLU A C 1
ATOM 705 O O . GLU A 1 87 ? 20.621 -4.606 -36.900 1.00 79.25 87 GLU A O 1
ATOM 710 N N . LEU A 1 88 ? 18.566 -4.042 -36.170 1.00 79.06 88 LEU A N 1
ATOM 711 C CA . LEU A 1 88 ? 18.094 -5.380 -35.784 1.00 79.06 88 LEU A CA 1
ATOM 712 C C . LEU A 1 88 ? 17.079 -5.947 -36.777 1.00 79.06 88 LEU A C 1
ATOM 714 O O . LEU A 1 88 ? 17.137 -7.177 -37.006 1.00 79.06 88 LEU A O 1
#

Organism: Araneus ventricosus (NCBI:txid182803)

Radius of gyration: 25.23 Å; chains: 1; bounding box: 49×28×60 Å

pLDDT: mean 77.81, std 11.7, range [48.88, 93.31]

Foldseek 3Di:
DPPVVVVLVVLLVVCVVVVDDPVVNVVVVCVVPVVVVVVCCVVPVPPVDDDDPPPCPDDPPPVVLVVVVVVVCVVPVPDDPVNSVVVD

Sequence (88 aa):
MDSSRSAQRAVIQFLRAEGEHASHIYRRMKEVTIPKWCQRYETGHVNIKDWPPPGQSRVVTNSATISTVDELIRQNRRITTREIAVEL

Secondary structure (DSSP, 8-state):
--HHHHHHHHHHHHHHHTT--HHHHHHHHHHHHHHHHHHHHHHH-S--SPPPPTT-------HHHHHHHHHHHHH-TT--HHHHHHH-